Protein AF-A0A2T4PZ32-F1 (afdb_monomer)

Nearest PDB structures (foldseek):
  4k15-assembly1_A-2  TM=4.605E-01  e=7.530E+00  Listeria monocytogenes EGD-e
  1vde-assembly1_A  TM=3.091E-01  e=8.054E+00  Saccharomyces cerevisiae
  7vy0-assembly1_D  TM=2.279E-01  e=5.756E+00  Coxsackievirus B3
  3if8-assembly1_A  TM=2.143E-01  e=5.756E+00  Homo sapiens

Organism: Staphylococcus warneri (NCBI:txid1292)

Solvent-accessible surface area (backbone atoms only — not comparable to full-atom values): 3778 Å² total; per-residue (Å²): 139,56,71,51,77,48,76,49,65,51,99,85,68,53,76,45,80,47,80,45,76,52,55,98,92,51,85,88,86,87,73,91,55,97,42,72,69,50,36,48,48,52,63,56,51,73,70,64,80,75,89,81,83,128

Foldseek 3Di:
DDKDWDWDADPVRDIDIDIDDDDPPDDDDDDDDPDPVVVVCCVVVVPDDDDPDD

Radius of gyration: 16.11 Å; Cα contacts (8 Å, |Δi|>4): 43; chains: 1; bounding box: 23×48×30 Å

InterPro d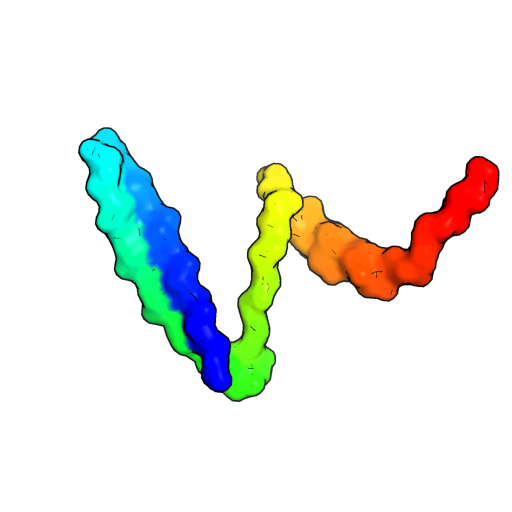omains:
  IPR009812 Protein of unknown function DUF1381 [PF07129] (1-44)

Sequence (54 aa):
MQYLITTFTDSTGLPHNHVTKARENQSFKVVEAESKEEAMKIYEGGRLSPILIN

pLDDT: mean 86.15, std 18.51, range [38.34, 97.69]

Structure (mmCIF, N/CA/C/O backbone):
data_AF-A0A2T4PZ32-F1
#
_entry.id   AF-A0A2T4PZ32-F1
#
loop_
_atom_site.group_PDB
_atom_site.id
_atom_site.type_symbol
_atom_site.label_atom_id
_atom_site.label_alt_id
_atom_site.label_comp_id
_atom_site.label_asym_id
_atom_site.label_entity_id
_atom_site.label_seq_id
_atom_site.pdbx_PDB_ins_code
_atom_site.Cartn_x
_atom_site.Cartn_y
_atom_site.Cartn_z
_atom_site.occupancy
_atom_site.B_iso_or_equiv
_atom_site.auth_seq_id
_atom_site.auth_comp_id
_atom_site.auth_asym_id
_atom_site.auth_atom_id
_atom_site.pdbx_PDB_model_num
ATOM 1 N N . MET A 1 1 ? -13.990 -2.169 10.905 1.00 85.94 1 MET A N 1
ATOM 2 C CA . MET A 1 1 ? -12.559 -2.559 10.926 1.00 85.94 1 MET A CA 1
ATOM 3 C C . MET A 1 1 ? -11.967 -2.220 9.571 1.00 85.94 1 MET A C 1
ATOM 5 O O . MET A 1 1 ? -12.658 -2.438 8.586 1.00 85.94 1 MET A O 1
ATOM 9 N N . GLN A 1 2 ? -10.755 -1.670 9.516 1.00 92.12 2 GLN A N 1
ATOM 10 C CA . GLN A 1 2 ? -10.094 -1.306 8.257 1.00 92.12 2 GLN A CA 1
ATOM 11 C C . GLN A 1 2 ? -8.925 -2.259 7.982 1.00 92.12 2 GLN A C 1
ATOM 13 O O . GLN A 1 2 ? -8.244 -2.685 8.918 1.00 92.12 2 GLN A O 1
ATOM 18 N N . TYR A 1 3 ? -8.698 -2.579 6.710 1.00 95.81 3 TYR A N 1
ATOM 19 C CA . TYR A 1 3 ? -7.580 -3.393 6.237 1.00 95.81 3 TYR A CA 1
ATOM 20 C C . TYR A 1 3 ? -6.911 -2.671 5.064 1.00 95.81 3 TYR A C 1
ATOM 22 O O . TYR A 1 3 ? -7.609 -2.122 4.214 1.00 95.81 3 TYR A O 1
ATOM 30 N N . LEU A 1 4 ? -5.580 -2.670 5.026 1.00 95.62 4 LEU A N 1
ATOM 31 C CA . LEU A 1 4 ? -4.795 -2.245 3.871 1.00 95.62 4 LEU A CA 1
ATOM 32 C C . LEU A 1 4 ? -4.341 -3.493 3.120 1.00 95.62 4 LEU A C 1
ATOM 34 O O . LEU A 1 4 ? -3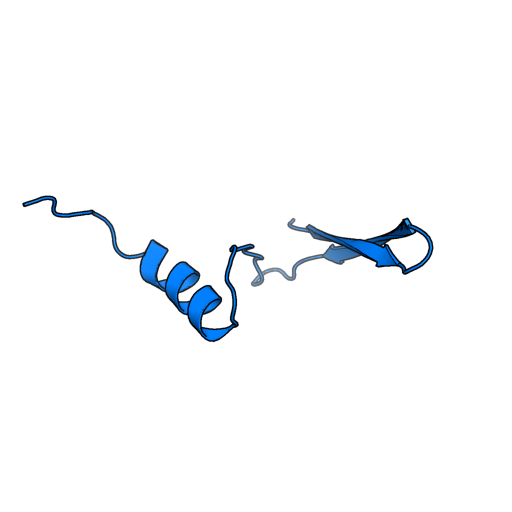.707 -4.366 3.714 1.00 95.62 4 LEU A O 1
ATOM 38 N N . ILE A 1 5 ? -4.664 -3.558 1.831 1.00 95.81 5 ILE A N 1
ATOM 39 C CA . ILE A 1 5 ? -4.153 -4.577 0.916 1.00 95.81 5 ILE A CA 1
ATOM 40 C C . ILE A 1 5 ? -3.175 -3.879 -0.022 1.00 95.81 5 ILE A C 1
ATOM 42 O O . ILE A 1 5 ? -3.551 -2.913 -0.684 1.00 95.81 5 ILE A O 1
ATOM 46 N N . THR A 1 6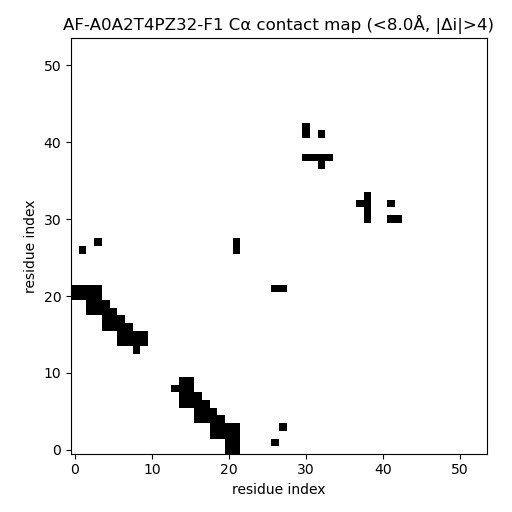 ? -1.934 -4.351 -0.068 1.00 96.31 6 THR A N 1
ATOM 47 C CA . THR A 1 6 ? -0.947 -3.914 -1.057 1.00 96.31 6 THR A CA 1
ATOM 48 C C . THR A 1 6 ? -0.648 -5.055 -2.012 1.00 96.31 6 THR A C 1
ATOM 50 O O . THR A 1 6 ? -0.501 -6.205 -1.595 1.00 96.31 6 THR A O 1
ATOM 53 N N . THR A 1 7 ? -0.544 -4.727 -3.294 1.00 97.00 7 THR A N 1
ATOM 54 C CA . THR A 1 7 ? -0.120 -5.658 -4.335 1.00 97.00 7 THR A CA 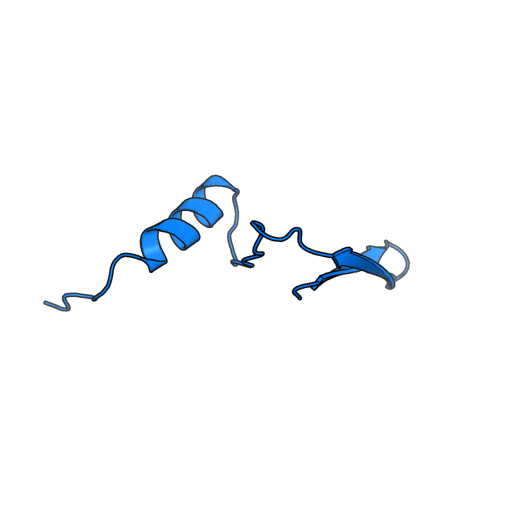1
ATOM 55 C C . THR A 1 7 ? 1.162 -5.124 -4.943 1.00 97.00 7 THR A C 1
ATOM 57 O O . THR A 1 7 ? 1.203 -3.979 -5.389 1.00 97.00 7 THR A O 1
ATOM 60 N N . PHE A 1 8 ? 2.209 -5.942 -4.960 1.00 95.19 8 PHE A N 1
ATOM 61 C CA . PHE A 1 8 ? 3.430 -5.648 -5.699 1.00 95.19 8 PHE A CA 1
ATOM 62 C C . PHE A 1 8 ? 3.646 -6.727 -6.749 1.00 95.19 8 PHE A C 1
ATOM 64 O O . PHE A 1 8 ? 3.342 -7.894 -6.524 1.00 95.19 8 PHE A O 1
ATOM 71 N N . THR A 1 9 ? 4.143 -6.320 -7.908 1.00 97.56 9 THR A N 1
ATOM 72 C CA . THR A 1 9 ? 4.489 -7.240 -8.991 1.00 97.56 9 THR A CA 1
ATOM 73 C C . THR A 1 9 ? 6.000 -7.394 -8.995 1.00 97.56 9 THR A C 1
ATOM 75 O O . THR A 1 9 ? 6.712 -6.389 -8.970 1.00 97.56 9 THR A O 1
ATOM 78 N N . ASP A 1 10 ? 6.493 -8.630 -8.958 1.00 95.69 10 ASP A N 1
ATOM 79 C CA . ASP A 1 10 ? 7.932 -8.884 -9.027 1.00 95.69 10 ASP A CA 1
ATOM 80 C C . ASP A 1 10 ? 8.475 -8.756 -10.463 1.00 95.69 10 ASP A C 1
ATOM 82 O O . ASP A 1 10 ? 7.741 -8.492 -11.417 1.00 95.69 10 ASP A O 1
ATOM 86 N N . SER A 1 11 ? 9.785 -8.946 -10.635 1.00 96.81 11 SER A N 1
ATOM 87 C CA . SER A 1 11 ? 10.436 -8.869 -11.950 1.00 96.81 11 SER A CA 1
ATOM 88 C C . SER A 1 11 ? 9.965 -9.935 -12.947 1.00 96.81 11 SER A C 1
ATOM 90 O O . SER A 1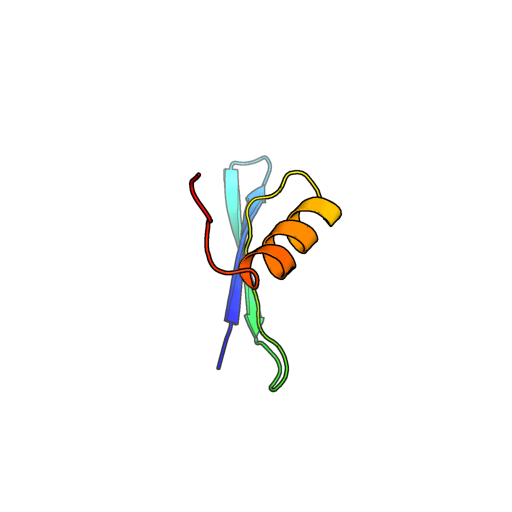 11 ? 10.236 -9.803 -14.138 1.00 96.81 11 SER A O 1
ATOM 92 N N . THR A 1 12 ? 9.268 -10.978 -12.487 1.00 97.31 12 THR A N 1
ATOM 93 C CA . THR A 1 12 ? 8.700 -12.045 -13.324 1.00 97.31 12 THR A CA 1
ATOM 94 C C . THR A 1 12 ? 7.256 -11.763 -13.743 1.00 97.31 12 THR A C 1
ATOM 96 O O . THR A 1 12 ? 6.696 -12.511 -14.543 1.00 97.31 12 THR A O 1
ATOM 99 N N . GLY A 1 13 ? 6.651 -10.679 -13.243 1.00 96.25 13 GLY A N 1
ATOM 100 C CA . GLY A 1 13 ? 5.254 -10.336 -13.509 1.00 96.25 13 GLY A CA 1
ATOM 101 C C . GLY A 1 13 ? 4.261 -11.004 -12.556 1.00 96.25 13 GLY A C 1
ATOM 102 O O . GLY A 1 13 ? 3.053 -10.876 -12.758 1.00 96.25 13 GLY A O 1
ATOM 103 N N . LEU A 1 14 ? 4.734 -11.708 -11.522 1.00 97.56 14 LEU A N 1
ATOM 104 C CA . LEU A 1 14 ? 3.862 -12.366 -10.556 1.00 97.56 14 LEU A CA 1
ATOM 105 C C . LEU A 1 14 ? 3.403 -11.356 -9.487 1.00 97.56 14 LEU A C 1
ATOM 107 O O . LEU A 1 14 ? 4.249 -10.714 -8.853 1.00 97.56 14 LEU A O 1
ATOM 111 N N . PRO A 1 15 ? 2.084 -11.193 -9.262 1.00 97.38 15 PRO A N 1
ATOM 112 C CA . PRO A 1 15 ? 1.576 -10.330 -8.207 1.00 97.38 15 PRO A CA 1
ATOM 113 C C . PRO A 1 15 ? 1.623 -11.025 -6.842 1.00 97.38 15 PRO A C 1
ATOM 115 O O . PRO A 1 15 ? 1.216 -12.176 -6.687 1.00 97.38 15 PRO A O 1
ATOM 118 N N . HIS A 1 16 ? 2.034 -10.273 -5.827 1.00 97.31 16 HIS A N 1
ATOM 119 C CA . HIS A 1 16 ? 2.093 -10.692 -4.432 1.00 97.31 16 HIS A CA 1
ATOM 120 C C . HIS A 1 16 ? 1.251 -9.750 -3.581 1.00 97.31 16 HIS A C 1
ATOM 122 O O . HIS A 1 16 ? 1.436 -8.532 -3.620 1.00 97.31 16 HIS A O 1
ATOM 128 N N . ASN A 1 17 ? 0.338 -10.320 -2.795 1.00 97.25 17 ASN A N 1
ATOM 129 C CA . ASN A 1 17 ? -0.575 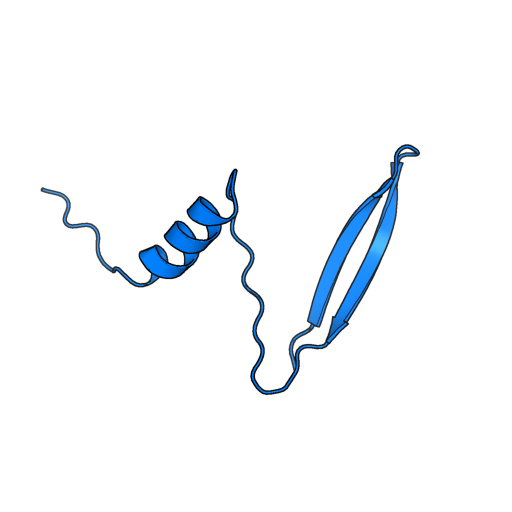-9.559 -1.948 1.00 97.25 17 ASN A CA 1
ATOM 130 C C . ASN A 1 17 ? -0.127 -9.597 -0.488 1.00 97.25 17 ASN A C 1
ATOM 132 O O . ASN A 1 17 ? 0.163 -10.662 0.056 1.00 97.25 17 ASN A O 1
ATOM 136 N N . HIS A 1 18 ? -0.155 -8.444 0.172 1.00 97.69 18 HIS A N 1
ATOM 137 C CA . HIS A 1 18 ? 0.062 -8.322 1.608 1.00 97.69 18 HIS A CA 1
ATOM 138 C C . HIS A 1 18 ? -1.136 -7.631 2.262 1.00 97.69 18 HIS A C 1
ATOM 140 O O . HIS A 1 18 ? -1.647 -6.641 1.740 1.00 97.69 18 HIS A O 1
ATOM 146 N N . VAL A 1 19 ? -1.596 -8.159 3.400 1.00 97.06 19 VAL A N 1
ATOM 147 C CA . VAL A 1 19 ? -2.791 -7.671 4.103 1.00 97.06 19 VAL A CA 1
ATOM 148 C C . VAL A 1 19 ? -2.434 -7.266 5.527 1.00 97.06 19 VAL A C 1
ATOM 150 O O . VAL A 1 19 ? -1.947 -8.084 6.305 1.00 97.06 19 VAL A O 1
ATOM 153 N N . THR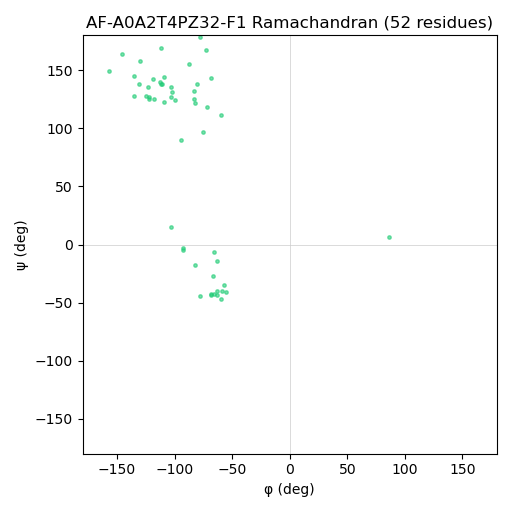 A 1 20 ? -2.765 -6.026 5.889 1.00 96.94 20 THR A N 1
ATOM 154 C CA . THR A 1 20 ? -2.528 -5.468 7.227 1.00 96.94 20 THR A CA 1
ATOM 155 C C . THR A 1 20 ? -3.824 -4.939 7.827 1.00 96.94 20 THR A C 1
ATOM 157 O O . THR A 1 20 ? -4.515 -4.121 7.222 1.00 96.94 20 THR A O 1
ATOM 160 N N . LYS A 1 21 ? -4.153 -5.368 9.049 1.00 97.06 21 LYS A N 1
ATOM 161 C CA . LYS A 1 21 ? -5.302 -4.856 9.811 1.00 97.06 21 LYS A CA 1
ATOM 162 C C . LYS A 1 21 ? -4.932 -3.560 10.539 1.00 97.06 21 LYS A C 1
ATOM 164 O O . LYS A 1 21 ? -3.916 -3.518 11.230 1.00 97.06 21 LYS A O 1
ATOM 169 N N . ALA A 1 22 ? -5.775 -2.534 10.436 1.00 96.62 22 ALA A N 1
ATOM 170 C CA . ALA A 1 22 ? -5.618 -1.304 11.211 1.00 96.62 22 ALA A CA 1
ATOM 171 C C . ALA A 1 22 ? -5.867 -1.543 12.709 1.00 96.62 22 ALA A C 1
ATOM 173 O O . ALA A 1 22 ? -6.771 -2.298 13.090 1.00 96.62 22 ALA A O 1
ATOM 174 N N . ARG A 1 23 ? -5.103 -0.849 13.558 1.00 95.81 23 ARG A N 1
ATOM 175 C CA . ARG A 1 23 ? -5.410 -0.704 14.993 1.00 95.81 23 ARG A CA 1
ATOM 176 C C . ARG A 1 23 ? -6.602 0.239 15.206 1.00 95.81 23 ARG A C 1
ATOM 178 O O . ARG A 1 23 ? -7.001 0.952 14.291 1.00 95.81 23 ARG A O 1
ATOM 185 N N . GLU A 1 24 ? -7.152 0.269 16.419 1.00 94.38 24 GLU A N 1
ATOM 186 C CA . GLU A 1 24 ? -8.358 1.052 16.752 1.00 94.38 24 GLU A CA 1
ATOM 187 C C . GLU A 1 24 ? -8.225 2.556 16.457 1.00 94.38 24 GLU A C 1
ATOM 189 O O . GLU A 1 24 ? -9.184 3.184 16.022 1.00 94.38 24 GLU A O 1
ATOM 194 N N . ASN A 1 25 ? -7.029 3.121 16.631 1.00 93.75 25 ASN A N 1
ATOM 195 C CA . ASN A 1 25 ? -6.719 4.535 16.405 1.00 93.75 25 ASN A CA 1
ATOM 196 C C . ASN A 1 25 ? -5.955 4.798 15.094 1.00 93.75 25 ASN A C 1
ATOM 198 O O . ASN A 1 25 ? -5.358 5.861 14.927 1.00 93.75 25 ASN A O 1
ATOM 202 N N . GLN A 1 26 ? -5.926 3.828 14.181 1.00 92.69 26 GLN A N 1
ATOM 203 C CA . GLN A 1 26 ? -5.190 3.917 12.926 1.00 92.69 26 GLN A CA 1
ATOM 204 C C . GLN A 1 26 ? -6.155 3.998 11.740 1.00 92.69 26 GLN A C 1
ATOM 206 O O . GLN A 1 26 ? -7.136 3.263 11.661 1.00 92.69 26 GLN A O 1
ATOM 211 N N . SER A 1 27 ? -5.839 4.865 10.781 1.00 91.81 27 SER A N 1
ATOM 212 C CA . SER A 1 27 ? -6.485 4.911 9.467 1.00 91.81 27 SER A CA 1
ATOM 213 C C . SER A 1 27 ? -5.421 4.939 8.373 1.00 91.81 27 SER A C 1
ATOM 215 O O . SER A 1 27 ? -4.268 5.293 8.632 1.00 91.81 27 SER A O 1
ATOM 217 N N . PHE A 1 28 ? -5.797 4.532 7.164 1.00 92.94 28 PHE A N 1
ATOM 218 C CA . PHE A 1 28 ? -4.929 4.579 5.991 1.00 92.94 28 PHE A CA 1
ATOM 219 C C . PHE A 1 28 ? -5.476 5.607 5.001 1.00 92.94 28 PHE A C 1
ATOM 221 O O . PHE A 1 28 ? -6.686 5.690 4.799 1.00 92.94 28 PHE A O 1
ATOM 228 N N . LYS A 1 29 ? -4.590 6.375 4.366 1.00 91.62 29 LYS A N 1
ATOM 229 C CA . LYS A 1 29 ? -4.929 7.278 3.263 1.00 91.62 29 LYS A CA 1
ATOM 230 C C . LYS A 1 29 ? -3.886 7.106 2.168 1.00 91.62 29 LYS A C 1
ATOM 232 O O . LYS A 1 29 ? -2.692 7.156 2.445 1.00 91.62 29 LYS A O 1
ATOM 237 N N . VAL A 1 30 ? -4.360 6.860 0.953 1.00 91.69 30 VAL A N 1
ATOM 238 C CA . VAL A 1 30 ? -3.529 6.724 -0.245 1.00 91.69 30 VAL A CA 1
ATOM 239 C C . VAL A 1 30 ? -3.650 8.024 -1.026 1.00 91.69 30 VAL A C 1
ATOM 241 O O . VAL A 1 30 ? -4.756 8.531 -1.210 1.00 91.69 30 VAL A O 1
ATOM 244 N N . VAL A 1 31 ? -2.514 8.581 -1.424 1.00 91.50 31 VAL A N 1
ATOM 245 C CA . VAL A 1 31 ? -2.419 9.792 -2.241 1.00 91.50 31 VAL A CA 1
ATOM 246 C C . VAL A 1 31 ? -1.383 9.546 -3.329 1.00 91.50 31 VAL A C 1
ATOM 248 O O . VAL A 1 31 ? -0.399 8.845 -3.090 1.00 91.50 31 VAL A O 1
ATOM 251 N N . GLU A 1 32 ? -1.615 10.100 -4.511 1.00 93.69 32 GLU A N 1
ATOM 252 C CA . GLU A 1 32 ? -0.627 10.124 -5.587 1.00 93.69 32 GLU A CA 1
ATOM 253 C C . GLU A 1 32 ? 0.325 11.292 -5.333 1.00 93.69 32 GLU A C 1
ATOM 255 O O . GLU A 1 32 ? -0.122 12.424 -5.171 1.00 93.69 32 GLU A O 1
ATOM 260 N N . ALA A 1 33 ? 1.618 11.008 -5.220 1.00 93.56 33 ALA A N 1
ATOM 261 C CA . ALA A 1 33 ? 2.649 12.006 -4.966 1.00 93.56 33 ALA A CA 1
ATOM 262 C C . ALA A 1 33 ? 4.005 11.480 -5.441 1.00 93.56 33 ALA A C 1
ATOM 264 O O . ALA A 1 33 ? 4.269 10.278 -5.360 1.00 93.56 33 ALA A O 1
ATOM 265 N N . GLU A 1 34 ? 4.884 12.378 -5.871 1.00 95.00 34 GLU A N 1
ATOM 266 C CA . GLU A 1 34 ? 6.249 12.044 -6.290 1.00 95.00 34 GLU A CA 1
ATOM 267 C C . GLU A 1 34 ? 7.203 11.918 -5.094 1.00 95.00 34 GLU A C 1
ATOM 269 O O . GLU A 1 34 ? 8.284 11.336 -5.192 1.00 95.00 34 GLU A O 1
ATOM 274 N N . SER A 1 35 ? 6.808 12.459 -3.938 1.00 95.94 35 SER A N 1
ATOM 275 C CA . SER A 1 35 ? 7.612 12.464 -2.717 1.00 95.94 35 SER A CA 1
ATOM 276 C C . SER A 1 35 ? 6.761 12.335 -1.457 1.00 95.94 35 SER A C 1
ATOM 278 O O . SER A 1 35 ? 5.550 12.567 -1.448 1.00 95.94 35 SER A O 1
ATOM 280 N N . LYS A 1 36 ? 7.420 12.004 -0.345 1.00 94.38 36 LYS A N 1
ATOM 281 C CA . LYS A 1 36 ? 6.784 11.960 0.974 1.00 94.38 36 LYS A CA 1
ATOM 282 C C . LYS A 1 36 ? 6.289 13.345 1.403 1.00 94.38 36 LYS A C 1
ATOM 284 O O . LYS A 1 36 ? 5.210 13.463 1.980 1.00 94.38 36 LYS A O 1
ATOM 289 N N . GLU A 1 37 ? 7.073 14.382 1.130 1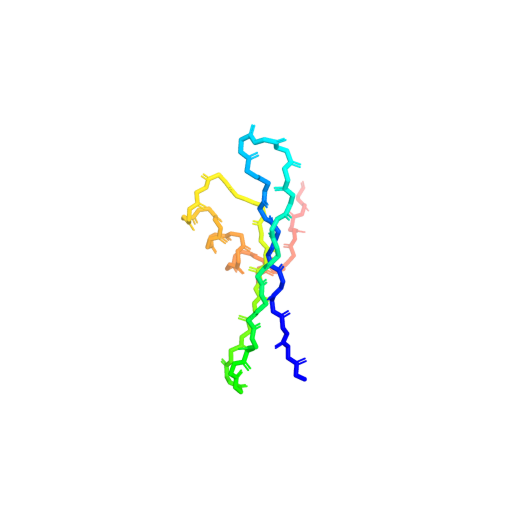.00 95.25 37 GLU A N 1
ATOM 290 C CA . GLU A 1 37 ? 6.754 15.771 1.451 1.00 95.25 37 GLU A CA 1
ATOM 291 C C . GLU A 1 37 ? 5.510 16.236 0.687 1.00 95.25 37 GLU A C 1
ATOM 293 O O . GLU A 1 37 ? 4.621 16.854 1.270 1.00 95.25 37 GLU A O 1
ATOM 298 N N . GLU A 1 38 ? 5.408 15.906 -0.600 1.00 93.06 38 GLU A N 1
ATOM 299 C CA . GLU A 1 38 ? 4.217 16.185 -1.402 1.00 93.06 38 GLU A CA 1
ATOM 300 C C . GLU A 1 38 ? 3.000 15.382 -0.927 1.00 93.06 38 GLU A C 1
ATOM 302 O O . GLU A 1 38 ? 1.925 15.957 -0.761 1.00 93.06 38 GLU A O 1
ATOM 307 N N . ALA A 1 39 ? 3.167 14.095 -0.607 1.00 93.50 39 ALA A N 1
ATOM 308 C CA . ALA A 1 39 ? 2.091 13.274 -0.051 1.00 93.50 39 ALA A CA 1
ATOM 309 C C . ALA A 1 39 ? 1.495 13.903 1.222 1.00 93.50 39 ALA A C 1
ATOM 311 O O . ALA A 1 39 ? 0.273 13.941 1.393 1.00 93.50 39 ALA A O 1
ATOM 312 N N . MET A 1 40 ? 2.348 14.452 2.095 1.00 93.75 40 MET A N 1
ATOM 313 C CA . MET A 1 40 ? 1.906 15.182 3.285 1.00 93.75 40 MET A CA 1
ATOM 314 C C . MET A 1 40 ? 1.220 16.502 2.936 1.00 93.75 40 MET A C 1
ATOM 316 O O . MET A 1 40 ? 0.157 16.780 3.485 1.00 93.75 40 MET A O 1
ATOM 320 N N . LYS A 1 41 ? 1.744 17.274 1.974 1.00 93.12 41 LYS A N 1
ATOM 321 C CA . LYS A 1 41 ? 1.074 18.495 1.493 1.00 93.12 41 LYS A CA 1
ATOM 322 C C . LYS A 1 41 ? -0.317 18.209 0.931 1.00 93.12 41 LYS A C 1
ATOM 324 O O . LYS A 1 41 ? -1.234 18.971 1.207 1.00 93.12 41 LYS A O 1
ATOM 329 N N . ILE A 1 42 ? -0.511 17.116 0.193 1.00 90.75 42 ILE A N 1
ATOM 330 C CA . ILE A 1 42 ? -1.830 16.699 -0.313 1.00 90.75 42 ILE A CA 1
ATOM 331 C C . ILE A 1 42 ? -2.734 16.264 0.847 1.00 90.75 42 ILE A C 1
ATOM 333 O O . ILE A 1 42 ? -3.913 16.627 0.908 1.00 90.75 42 ILE A O 1
ATOM 337 N N . TYR A 1 43 ? -2.190 15.499 1.797 1.00 89.00 43 TYR A N 1
ATOM 338 C CA . TYR A 1 43 ? -2.923 15.054 2.979 1.00 89.00 43 TYR A CA 1
ATOM 339 C C . TYR A 1 43 ? -3.443 16.229 3.823 1.00 89.00 43 TYR A C 1
ATOM 341 O O . TYR A 1 43 ? -4.620 16.222 4.200 1.00 89.00 43 TYR A O 1
ATOM 349 N N . GLU A 1 44 ? -2.583 17.214 4.088 1.00 90.19 44 GLU A N 1
ATOM 350 C CA . GLU A 1 44 ? -2.852 18.405 4.900 1.00 90.19 44 GLU A CA 1
ATOM 351 C C . GLU A 1 44 ? -3.658 19.457 4.127 1.00 90.19 44 GLU A C 1
ATOM 353 O O . GLU A 1 44 ? -4.646 19.984 4.638 1.00 90.19 44 GLU A O 1
ATOM 358 N N . GLY A 1 45 ? -3.287 19.714 2.871 1.00 79.38 45 GLY A N 1
ATOM 359 C CA . GLY A 1 45 ? -3.919 20.683 1.973 1.00 79.38 45 GLY A CA 1
ATOM 360 C C . GLY A 1 45 ? -5.343 20.304 1.568 1.00 79.38 45 GLY A C 1
ATOM 361 O O . GLY A 1 45 ? -6.174 21.184 1.380 1.00 79.38 45 GLY A O 1
ATOM 362 N N . GLY A 1 46 ? -5.688 19.011 1.558 1.00 61.72 46 GLY A N 1
ATOM 363 C CA . GLY A 1 46 ? -7.073 18.545 1.409 1.00 61.72 46 GLY A CA 1
ATOM 364 C C . GLY A 1 46 ? -8.011 18.916 2.573 1.00 61.72 46 GLY A C 1
ATOM 365 O O . GLY A 1 46 ? -9.211 18.667 2.474 1.00 61.72 46 GLY A O 1
ATOM 366 N N . ARG A 1 47 ? -7.504 19.499 3.676 1.00 54.47 47 ARG A N 1
ATOM 367 C CA . ARG A 1 47 ? -8.322 20.122 4.742 1.00 54.47 47 ARG A CA 1
ATOM 368 C C . ARG A 1 47 ? -8.551 21.626 4.539 1.00 54.47 47 ARG A C 1
ATOM 370 O O . ARG A 1 47 ? -9.291 22.213 5.325 1.00 54.47 47 ARG A O 1
ATOM 377 N N . LEU A 1 48 ? -7.972 22.248 3.508 1.00 45.38 48 LEU A N 1
ATOM 378 C CA . LEU A 1 48 ? -8.267 23.628 3.115 1.00 45.38 48 LEU A CA 1
ATOM 379 C C . LEU A 1 48 ? -9.345 23.630 2.012 1.00 45.38 48 LEU A C 1
ATOM 381 O O . LEU A 1 48 ? -9.041 23.569 0.827 1.00 45.38 48 LEU A O 1
ATOM 385 N N . SER A 1 49 ? -10.624 23.683 2.384 1.00 41.06 49 SER A N 1
ATOM 386 C CA . SER A 1 49 ? -11.706 24.120 1.478 1.00 41.06 49 SER A CA 1
ATOM 387 C C . SER A 1 49 ? -11.871 25.648 1.547 1.00 41.06 49 SER A C 1
ATOM 389 O O . SER A 1 49 ? -11.654 26.174 2.640 1.00 41.06 49 SER A O 1
ATOM 391 N N . PRO A 1 50 ? -12.403 26.369 0.536 1.00 43.66 50 PRO A N 1
ATOM 392 C CA . PRO A 1 50 ? -12.611 26.059 -0.878 1.00 43.66 50 PRO A CA 1
ATOM 393 C C . PRO A 1 50 ? -11.693 26.907 -1.786 1.0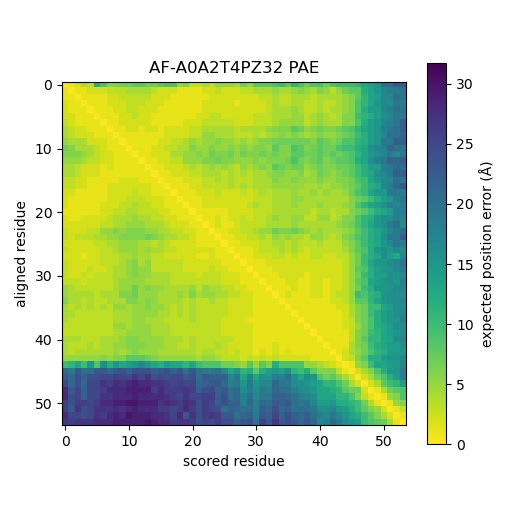0 43.66 50 PRO A C 1
ATOM 395 O O . PRO A 1 50 ? -11.079 27.885 -1.362 1.00 43.66 50 PRO A O 1
ATOM 398 N N . ILE A 1 51 ? -11.639 26.555 -3.068 1.00 47.44 51 ILE A N 1
ATOM 399 C CA . ILE A 1 51 ? -11.051 27.397 -4.112 1.00 47.44 51 ILE A CA 1
ATOM 400 C C . ILE A 1 51 ? -11.823 28.729 -4.146 1.00 47.44 51 ILE A C 1
ATOM 402 O O . ILE A 1 51 ? -12.986 28.758 -4.543 1.00 47.44 51 ILE A O 1
ATOM 406 N N . LEU A 1 52 ? -11.183 29.831 -3.745 1.00 41.59 52 LEU A N 1
ATOM 407 C CA . LEU A 1 52 ? -11.563 31.165 -4.211 1.00 41.59 52 LEU A CA 1
ATOM 408 C C . LEU A 1 52 ? -11.053 31.282 -5.649 1.00 41.59 52 LEU A C 1
ATOM 410 O O . LEU A 1 52 ? -9.876 31.553 -5.876 1.00 41.59 52 LEU A O 1
ATOM 414 N N . ILE A 1 53 ? -11.935 31.018 -6.613 1.00 39.41 53 ILE A N 1
ATOM 415 C CA . ILE A 1 53 ? -11.731 31.492 -7.982 1.00 39.41 53 ILE A CA 1
ATOM 416 C C . ILE A 1 53 ? -11.982 33.007 -7.921 1.00 39.41 53 ILE A C 1
ATOM 418 O O . ILE A 1 53 ? -13.079 33.416 -7.539 1.00 39.41 53 ILE A O 1
ATOM 422 N N . ASN A 1 54 ? -10.969 33.813 -8.238 1.00 38.34 54 ASN A N 1
ATOM 423 C CA . ASN A 1 54 ? -11.139 35.220 -8.614 1.00 38.34 54 ASN A CA 1
ATOM 424 C C . ASN A 1 54 ? -11.210 35.312 -10.138 1.00 38.34 54 ASN A C 1
ATOM 426 O O . ASN A 1 54 ? -10.426 34.573 -10.779 1.00 38.34 54 ASN A O 1
#

Secondary structure (DSSP, 8-state):
--EEEEEEE-TTS-EEEEEEEPPTT--------SSHHHHHHHHHHTTS------

Mean predicted aligned error: 7.3 Å